Protein AF-A0A537XQ33-F1 (afdb_monomer)

Nearest PDB structures (foldseek):
  3pnx-assembly2_E  TM=9.549E-01  e=9.688E-05  Syntrophomonas wolfei subsp. wolfei str. Goettingen G311
  2qs7-assembly2_D  TM=7.475E-01  e=2.389E-03  Saccharolobus solfataricus P2
  8uja-assembly1_A  TM=7.526E-01  e=4.365E-01  Sulfurisphaera tokodaii str. 7
  2pd2-assembly1_A  TM=7.986E-01  e=1.188E+00  Sulfurisphaera tokodaii str. 7
  1l1s-assembly1_A  TM=7.102E-01  e=1.112E+00  Methanothermobacter thermautotrophicus

Solvent-accessible surface area (backbone atoms only — not comparable to full-atom values): 6245 Å² total; per-residue (Å²): 109,38,67,60,49,34,72,71,48,80,88,41,76,94,70,62,73,45,96,63,72,25,69,99,55,54,30,50,53,55,51,48,53,54,29,55,76,70,68,49,79,52,73,66,55,52,50,51,51,40,51,77,71,64,56,86,49,66,48,51,40,66,58,27,66,62,38,52,55,53,77,90,76,51,75,86,90,55,50,77,62,39,49,71,70,58,52,51,55,57,49,67,77,43,95,73,83,85,87,133

Secondary structure (DSSP, 8-state):
-HHHHHHH----GGGPPPSS--GGGHHHHHHHHHHHHTTPPPHHHHHHHHHHTT-----BHHHHHHHT--GGGSPTTPPPPB-HHHHHHHHHHSS-----

Foldseek 3Di:
DLVVLLVVDPPDLVPDAPPPPRVVPVRVVVVVVVCVVVVHDRVVVVVVVCVVVVPAAEAAPVVCVSNVNDPVNDDPDHDYHDHPVVVVVVVVPDPDDDDD

Mean predicted aligned error: 4.24 Å

Radius of gyration: 16.11 Å; Cα contacts (8 Å, |Δi|>4): 59; chains: 1; bounding box: 34×37×36 Å

pLDDT: mean 91.11, std 6.28, range [64.06, 97.44]

Structure (mmCIF, N/CA/C/O backbone):
data_AF-A0A537XQ33-F1
#
_entry.id   AF-A0A537XQ33-F1
#
loop_
_atom_site.group_PDB
_atom_site.id
_atom_site.type_symbol
_atom_site.label_atom_id
_atom_site.label_alt_id
_atom_site.label_comp_id
_atom_site.label_asym_id
_atom_site.label_entity_id
_atom_site.label_seq_id
_atom_site.pdbx_PDB_ins_code
_atom_site.Cartn_x
_atom_site.Cartn_y
_atom_site.Cartn_z
_atom_site.occupancy
_atom_site.B_iso_or_equiv
_atom_site.auth_seq_id
_atom_site.auth_comp_id
_atom_site.auth_asym_id
_atom_site.auth_atom_id
_atom_site.pdbx_PDB_model_num
ATOM 1 N N . MET A 1 1 ? 5.632 21.127 7.596 1.00 80.25 1 MET A N 1
ATOM 2 C CA . MET A 1 1 ? 6.476 19.973 7.206 1.00 80.25 1 MET A CA 1
ATOM 3 C C . MET A 1 1 ? 5.670 18.919 6.457 1.00 80.25 1 MET A C 1
ATOM 5 O O . MET A 1 1 ? 6.060 18.569 5.356 1.00 80.25 1 MET A O 1
ATOM 9 N N . THR A 1 2 ? 4.508 18.517 6.969 1.00 80.94 2 THR A N 1
ATOM 10 C CA . THR A 1 2 ? 3.571 17.568 6.337 1.00 80.94 2 THR A CA 1
ATOM 11 C C . THR A 1 2 ? 3.268 17.851 4.856 1.00 80.94 2 THR A C 1
ATOM 13 O O . THR A 1 2 ? 3.482 16.989 4.016 1.00 80.94 2 THR A O 1
ATOM 16 N N . LYS A 1 3 ? 2.918 19.095 4.486 1.00 77.75 3 LYS A N 1
ATOM 17 C CA . LYS A 1 3 ? 2.707 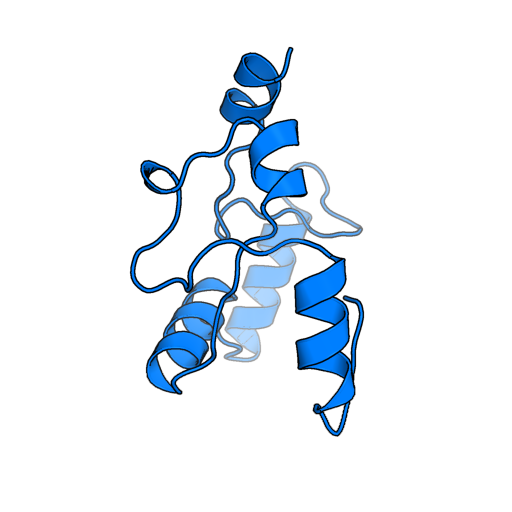19.472 3.070 1.00 77.75 3 LYS A CA 1
ATOM 18 C C . LYS A 1 3 ? 3.934 19.260 2.170 1.00 77.75 3 LYS A C 1
ATOM 20 O O . LYS A 1 3 ? 3.780 18.908 1.011 1.00 77.75 3 LYS A O 1
ATOM 25 N N . ALA A 1 4 ? 5.146 19.475 2.686 1.00 84.44 4 ALA A N 1
ATOM 26 C CA . ALA A 1 4 ? 6.367 19.268 1.905 1.00 84.44 4 ALA A CA 1
ATOM 27 C C . ALA A 1 4 ? 6.646 17.772 1.687 1.00 84.44 4 ALA A C 1
ATOM 29 O O . ALA A 1 4 ? 7.060 17.383 0.602 1.00 84.44 4 ALA A O 1
ATOM 30 N N . LEU A 1 5 ? 6.372 16.936 2.695 1.00 80.25 5 LEU A N 1
ATOM 31 C CA . LEU A 1 5 ? 6.449 15.475 2.591 1.00 80.25 5 LEU A CA 1
ATOM 32 C C . LEU A 1 5 ? 5.455 14.916 1.567 1.00 80.25 5 LEU A C 1
ATOM 34 O O . LEU A 1 5 ? 5.860 14.101 0.746 1.00 80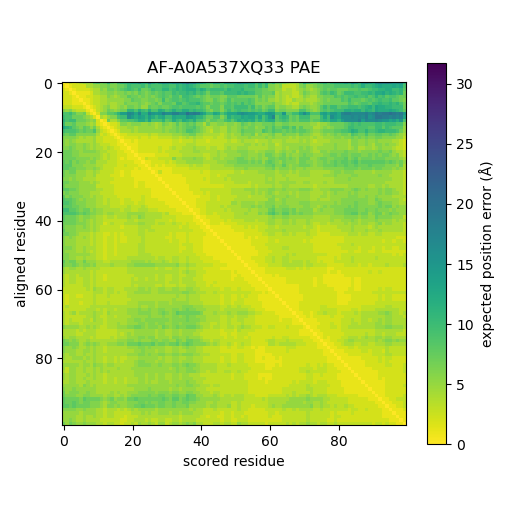.25 5 LEU A O 1
ATOM 38 N N . SER A 1 6 ? 4.208 15.398 1.578 1.00 80.81 6 SER A N 1
ATOM 39 C CA . SER A 1 6 ? 3.182 15.030 0.589 1.00 80.81 6 SER A CA 1
ATOM 40 C C . SER A 1 6 ? 3.654 15.308 -0.846 1.00 80.81 6 SER A C 1
ATOM 42 O O . SER A 1 6 ? 3.644 14.421 -1.690 1.00 80.81 6 SER A O 1
ATOM 44 N N . VAL A 1 7 ? 4.206 16.500 -1.106 1.00 80.56 7 VAL A N 1
ATOM 45 C CA . VAL A 1 7 ? 4.721 16.866 -2.441 1.00 80.56 7 VAL A CA 1
ATOM 46 C C . VAL A 1 7 ? 5.946 16.036 -2.851 1.00 80.56 7 VAL A C 1
ATOM 48 O O . VAL A 1 7 ? 6.112 15.705 -4.024 1.00 80.56 7 VAL A O 1
ATOM 51 N N . LEU A 1 8 ? 6.828 15.707 -1.903 1.00 81.75 8 LEU A N 1
ATOM 52 C CA . LEU A 1 8 ? 8.048 14.940 -2.174 1.00 81.75 8 LEU A CA 1
ATOM 53 C C . LEU A 1 8 ? 7.799 13.438 -2.337 1.00 81.75 8 LEU A C 1
ATOM 55 O O . LEU A 1 8 ? 8.626 12.757 -2.949 1.00 81.75 8 LEU A O 1
ATOM 59 N N . ASN A 1 9 ? 6.705 12.912 -1.787 1.00 78.25 9 ASN A N 1
ATOM 60 C CA . ASN A 1 9 ? 6.351 11.508 -1.906 1.00 78.25 9 ASN A CA 1
ATOM 61 C C . ASN A 1 9 ? 5.372 11.304 -3.071 1.00 78.25 9 ASN A C 1
ATOM 63 O O . ASN A 1 9 ? 4.182 11.553 -2.918 1.00 78.25 9 ASN A O 1
ATOM 67 N N . PRO A 1 10 ? 5.822 10.796 -4.230 1.00 64.06 10 PRO A N 1
ATOM 68 C CA . PRO A 1 10 ? 4.982 10.736 -5.419 1.00 64.06 10 PRO A CA 1
ATOM 69 C C . PRO A 1 10 ? 3.822 9.732 -5.332 1.00 64.06 10 PRO A C 1
ATOM 71 O O . PRO A 1 10 ? 3.061 9.662 -6.291 1.00 64.06 10 PRO A O 1
ATOM 74 N N . GLY A 1 11 ? 3.727 8.918 -4.267 1.00 71.06 11 GLY A N 1
ATOM 75 C CA . GLY A 1 11 ? 2.579 8.054 -3.933 1.00 71.06 11 GLY A CA 1
ATOM 76 C C . GLY A 1 11 ? 2.219 6.948 -4.936 1.00 71.06 11 GLY A C 1
ATOM 77 O O . GLY A 1 11 ? 1.402 6.086 -4.638 1.00 71.06 11 GLY A O 1
ATOM 78 N N . ALA A 1 12 ? 2.824 6.941 -6.122 1.00 75.50 12 ALA A N 1
ATOM 79 C CA . ALA A 1 12 ? 2.388 6.118 -7.237 1.00 75.50 12 ALA A CA 1
ATOM 80 C C . ALA A 1 12 ? 3.127 4.780 -7.302 1.00 75.50 12 ALA A C 1
ATOM 82 O O . ALA A 1 12 ? 4.360 4.739 -7.301 1.00 75.50 12 ALA A O 1
ATOM 83 N N . MET A 1 13 ? 2.371 3.701 -7.528 1.00 79.62 13 MET A N 1
ATOM 84 C CA . MET A 1 13 ? 2.900 2.348 -7.759 1.00 79.62 1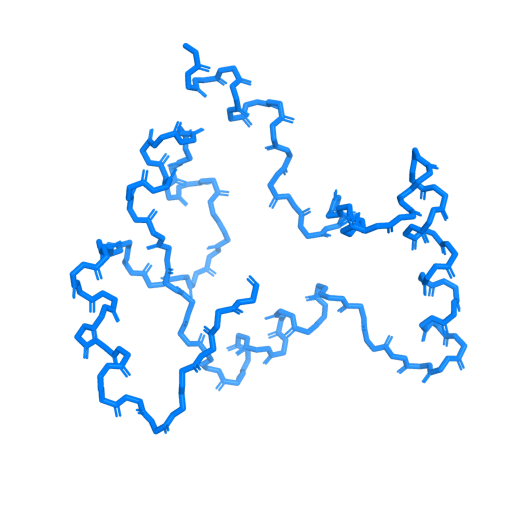3 MET A CA 1
ATOM 85 C C . MET A 1 13 ? 3.955 2.300 -8.874 1.00 79.62 13 MET A C 1
ATOM 87 O O . MET A 1 13 ? 4.967 1.621 -8.742 1.00 79.62 13 MET A O 1
ATOM 91 N N . LYS A 1 14 ? 3.793 3.097 -9.941 1.00 75.94 14 LYS A N 1
ATOM 92 C CA . LYS A 1 14 ? 4.777 3.200 -11.041 1.00 75.94 14 LYS A CA 1
ATOM 93 C C . LYS A 1 14 ? 6.126 3.799 -10.621 1.00 75.94 14 LYS A C 1
ATOM 95 O O . LYS A 1 14 ? 7.104 3.672 -11.348 1.00 75.94 14 LYS A O 1
ATOM 100 N N . ARG A 1 15 ? 6.176 4.502 -9.488 1.00 81.06 15 ARG A N 1
ATOM 101 C CA . ARG A 1 15 ? 7.377 5.145 -8.932 1.00 81.06 15 ARG A CA 1
ATOM 102 C C . ARG A 1 15 ? 7.864 4.451 -7.657 1.00 81.06 15 ARG A C 1
ATOM 104 O O . ARG A 1 15 ? 8.765 4.972 -6.996 1.00 81.06 15 ARG A O 1
ATOM 111 N N . ALA A 1 16 ? 7.284 3.298 -7.317 1.00 84.94 16 ALA A N 1
ATOM 112 C CA . ALA A 1 16 ? 7.733 2.487 -6.201 1.00 84.94 16 ALA A CA 1
ATOM 113 C C . ALA A 1 16 ? 9.189 2.056 -6.424 1.00 84.94 16 ALA A C 1
ATOM 115 O O . ALA A 1 16 ? 9.573 1.590 -7.498 1.00 84.94 16 ALA A O 1
ATOM 116 N N . LYS A 1 17 ? 10.019 2.260 -5.402 1.00 88.94 17 LYS A N 1
ATOM 117 C CA . LYS A 1 17 ? 11.431 1.868 -5.416 1.00 88.94 17 LYS A CA 1
ATOM 118 C C . LYS A 1 17 ? 11.557 0.423 -4.958 1.00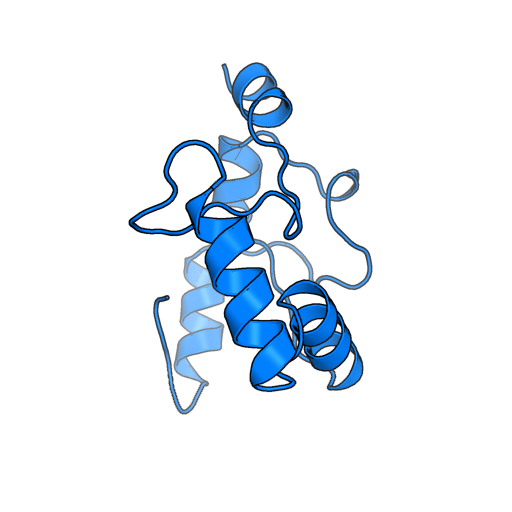 88.94 17 LYS A C 1
ATOM 120 O O . LYS A 1 17 ? 10.773 -0.033 -4.128 1.00 88.94 17 LYS A O 1
ATOM 125 N N . LEU A 1 18 ? 12.594 -0.269 -5.426 1.00 91.38 18 LEU A N 1
ATOM 126 C CA . LEU A 1 18 ? 12.944 -1.558 -4.832 1.00 91.38 18 LEU A CA 1
ATOM 127 C C . LEU A 1 18 ? 13.422 -1.360 -3.390 1.00 91.38 18 LEU A C 1
ATOM 129 O O . LEU A 1 18 ? 14.179 -0.428 -3.105 1.00 91.38 18 LEU A O 1
ATOM 133 N N . SER A 1 19 ? 13.023 -2.270 -2.499 1.00 91.81 19 SER A N 1
ATOM 134 C CA . SER A 1 19 ? 13.428 -2.269 -1.085 1.00 91.81 19 SER A CA 1
ATOM 135 C C . SER A 1 19 ? 14.945 -2.397 -0.909 1.00 91.81 19 SER A C 1
ATOM 137 O O . SER A 1 19 ? 15.520 -1.863 0.039 1.00 91.81 19 SER A O 1
ATOM 139 N N . ARG A 1 20 ? 15.612 -3.075 -1.850 1.00 92.94 20 ARG A N 1
ATOM 140 C CA . ARG A 1 20 ? 17.070 -3.181 -1.977 1.00 92.94 20 ARG A CA 1
ATOM 141 C C . ARG A 1 20 ? 17.467 -3.095 -3.449 1.00 92.94 20 ARG A C 1
ATOM 143 O O . ARG A 1 20 ? 16.645 -3.327 -4.325 1.00 92.94 20 ARG A O 1
ATOM 150 N N . TYR A 1 21 ? 18.728 -2.757 -3.721 1.00 94.19 21 TYR A N 1
ATOM 151 C CA . TYR A 1 21 ? 19.278 -2.695 -5.085 1.00 94.19 21 TYR A CA 1
ATOM 152 C C . TYR A 1 21 ? 18.573 -1.702 -6.025 1.00 94.19 21 TYR A C 1
ATOM 154 O O . TYR A 1 21 ? 18.562 -1.895 -7.233 1.00 94.19 21 TYR A O 1
ATOM 162 N N . ASN A 1 22 ? 18.004 -0.605 -5.506 1.00 93.50 22 ASN A N 1
ATOM 163 C CA . ASN A 1 22 ? 17.304 0.371 -6.348 1.00 93.50 22 ASN A CA 1
ATOM 164 C C . ASN A 1 22 ? 18.225 1.064 -7.377 1.00 93.50 22 ASN A C 1
ATOM 166 O O . ASN A 1 22 ? 17.757 1.423 -8.453 1.00 93.50 22 ASN A O 1
ATOM 170 N N . PHE A 1 23 ? 19.510 1.272 -7.050 1.00 94.25 23 PHE A N 1
ATOM 171 C CA . PHE A 1 23 ? 20.534 1.880 -7.922 1.00 94.25 23 PHE A CA 1
ATOM 172 C C . PHE A 1 23 ? 20.030 3.088 -8.733 1.00 94.25 23 PHE A C 1
ATOM 174 O O . PHE A 1 23 ? 20.051 3.084 -9.960 1.00 94.25 23 PHE A O 1
ATOM 181 N N . ALA A 1 24 ? 19.503 4.101 -8.035 1.00 91.81 24 ALA A N 1
ATOM 182 C CA . ALA A 1 24 ? 18.923 5.307 -8.643 1.00 91.81 24 ALA A CA 1
ATOM 183 C C . ALA A 1 24 ? 17.844 5.053 -9.728 1.00 91.81 24 ALA A C 1
ATOM 185 O O . ALA A 1 24 ? 17.593 5.920 -10.556 1.00 91.81 24 ALA A O 1
ATOM 186 N N . GLY A 1 25 ? 17.175 3.895 -9.705 1.00 90.94 25 GLY A N 1
ATOM 187 C CA . GLY A 1 25 ? 16.137 3.502 -10.665 1.00 90.94 25 GLY A CA 1
ATOM 188 C C . GLY A 1 25 ? 16.562 2.403 -11.644 1.00 90.94 25 GLY A C 1
ATOM 189 O O . GLY A 1 25 ? 15.697 1.794 -12.269 1.00 90.94 25 GLY A O 1
ATOM 190 N N . MET A 1 26 ? 17.856 2.075 -11.731 1.00 94.56 26 MET A N 1
ATOM 191 C CA . MET A 1 26 ? 18.340 0.986 -12.589 1.00 94.56 26 MET A CA 1
ATOM 192 C C . MET A 1 26 ? 17.841 -0.387 -12.116 1.00 94.56 26 MET A C 1
ATOM 194 O O . MET A 1 26 ? 17.488 -1.226 -12.937 1.00 94.56 26 MET A O 1
ATOM 198 N N . GLY A 1 27 ? 17.749 -0.605 -10.801 1.00 95.06 27 GLY A N 1
ATOM 199 C CA . GLY A 1 27 ? 17.238 -1.853 -10.228 1.00 95.06 27 GLY A CA 1
ATOM 200 C C . GLY A 1 27 ? 15.800 -2.179 -10.643 1.00 95.06 27 GLY A C 1
ATOM 201 O O . GLY A 1 27 ? 15.581 -3.245 -11.215 1.00 95.06 27 GLY A O 1
ATOM 202 N N . PRO A 1 28 ? 14.821 -1.279 -10.400 1.00 92.25 28 PRO A N 1
ATOM 203 C CA . PRO A 1 28 ? 13.448 -1.459 -10.867 1.00 92.25 28 PRO A CA 1
ATOM 204 C C . PRO A 1 28 ? 13.359 -1.751 -12.366 1.00 92.25 28 PRO A C 1
ATOM 206 O O . PRO A 1 28 ? 12.604 -2.628 -12.771 1.00 92.25 28 PRO A O 1
ATOM 209 N N . TRP A 1 29 ? 14.162 -1.062 -13.185 1.00 91.56 29 TRP A N 1
ATOM 210 C CA . TRP A 1 29 ? 14.194 -1.293 -14.628 1.00 91.56 29 TRP A CA 1
ATOM 211 C C . TRP A 1 29 ? 14.683 -2.706 -14.984 1.00 91.56 29 TRP A C 1
ATOM 213 O O . TRP A 1 29 ? 14.043 -3.392 -15.779 1.00 91.56 29 TRP A O 1
ATOM 223 N N . MET A 1 30 ? 15.770 -3.175 -14.360 1.00 94.00 30 MET A N 1
ATOM 224 C CA . MET A 1 30 ? 16.283 -4.535 -14.566 1.00 94.00 30 MET A CA 1
ATOM 225 C C . MET A 1 30 ? 15.285 -5.599 -14.099 1.00 94.00 30 MET A C 1
ATOM 227 O O . MET A 1 30 ? 15.060 -6.575 -14.808 1.00 94.00 30 MET A O 1
ATOM 231 N N . LEU A 1 31 ? 14.666 -5.410 -12.928 1.00 93.25 31 LEU A N 1
ATOM 232 C CA . LEU A 1 31 ? 13.648 -6.335 -12.429 1.00 93.25 31 LEU A CA 1
ATOM 233 C C . LEU A 1 31 ? 12.431 -6.372 -13.357 1.00 93.25 31 LEU A C 1
ATOM 235 O O . LEU A 1 31 ? 11.911 -7.452 -13.613 1.00 93.25 31 LEU A O 1
ATOM 239 N N . GLY A 1 32 ? 12.014 -5.220 -13.889 1.00 90.94 32 GLY A N 1
ATOM 240 C CA . GLY A 1 32 ? 10.944 -5.135 -14.881 1.00 90.94 32 GLY A CA 1
ATOM 241 C C . GLY A 1 32 ? 11.253 -5.959 -16.131 1.00 90.94 32 GLY A C 1
ATOM 242 O O . GLY A 1 32 ? 10.407 -6.728 -16.569 1.00 90.94 32 GLY A O 1
ATOM 243 N N . LYS A 1 33 ? 12.490 -5.890 -16.643 1.00 93.00 33 LYS A N 1
ATOM 244 C CA . LYS A 1 33 ? 12.933 -6.712 -17.782 1.00 93.00 33 LYS A CA 1
ATOM 245 C C . LYS A 1 33 ? 12.860 -8.208 -17.488 1.00 93.00 33 LYS A C 1
ATOM 247 O O . LYS A 1 33 ? 12.316 -8.959 -18.286 1.00 93.00 33 LYS A O 1
ATOM 252 N N . VAL A 1 34 ? 13.334 -8.628 -16.315 1.00 94.75 34 VAL A N 1
ATOM 253 C CA . VAL A 1 34 ? 13.218 -10.029 -15.888 1.00 94.75 34 VAL A CA 1
ATOM 254 C C . VAL A 1 34 ? 11.745 -10.432 -15.757 1.00 94.75 34 VAL A C 1
ATOM 256 O O . VAL A 1 34 ? 11.359 -11.494 -16.227 1.00 94.75 34 VAL A O 1
ATOM 259 N N . ALA A 1 35 ? 10.897 -9.596 -15.159 1.00 93.19 35 ALA A N 1
ATOM 260 C CA . ALA A 1 35 ? 9.472 -9.888 -15.013 1.00 93.19 35 ALA A CA 1
ATOM 261 C C . ALA A 1 35 ? 8.767 -10.059 -16.371 1.00 93.19 35 ALA A C 1
ATOM 263 O O . ALA A 1 35 ? 7.981 -10.994 -16.518 1.00 93.19 35 ALA A O 1
ATOM 264 N N . GLU A 1 36 ? 9.093 -9.222 -17.364 1.00 91.50 36 GLU A N 1
ATOM 265 C CA . GLU A 1 36 ? 8.614 -9.346 -18.749 1.00 91.50 36 GLU A CA 1
ATOM 266 C C . GLU A 1 36 ? 9.002 -10.702 -19.364 1.00 91.50 36 GLU A C 1
ATOM 268 O O . GLU A 1 36 ? 8.144 -11.382 -19.932 1.00 91.50 36 GLU A O 1
ATOM 273 N N . ASP A 1 37 ? 10.255 -11.139 -19.191 1.00 95.38 37 ASP A N 1
ATOM 274 C CA . ASP A 1 37 ? 10.744 -12.426 -19.710 1.00 95.38 37 ASP A CA 1
ATOM 275 C C . ASP A 1 37 ? 9.979 -13.623 -19.111 1.00 95.38 37 ASP A C 1
ATOM 277 O O . ASP A 1 37 ? 9.672 -14.592 -19.811 1.00 95.38 37 ASP A O 1
ATOM 281 N N . TYR A 1 38 ? 9.614 -13.541 -17.826 1.00 95.75 38 TYR A N 1
ATOM 282 C CA . TYR A 1 38 ? 8.798 -14.549 -17.135 1.00 95.75 38 TYR A CA 1
ATOM 283 C C . TYR A 1 38 ? 7.284 -14.352 -17.307 1.00 95.75 38 TYR A C 1
ATOM 285 O O . TYR A 1 38 ? 6.509 -15.148 -16.775 1.00 95.75 38 TYR A O 1
ATOM 293 N N . LYS A 1 39 ? 6.847 -13.338 -18.067 1.00 93.62 39 LYS A N 1
ATOM 294 C CA . LYS A 1 39 ? 5.431 -12.975 -18.260 1.00 93.62 39 LYS A CA 1
ATOM 295 C C . LYS A 1 39 ? 4.696 -12.720 -16.939 1.00 93.62 39 LYS A C 1
ATOM 297 O O . LYS A 1 39 ? 3.522 -13.056 -16.791 1.00 93.62 39 LYS A O 1
ATOM 302 N N . THR A 1 40 ? 5.401 -12.143 -15.973 1.00 93.62 40 THR A N 1
ATOM 303 C CA . THR A 1 40 ? 4.846 -11.786 -14.669 1.00 93.62 40 THR A CA 1
ATOM 304 C C . THR A 1 40 ? 4.148 -10.425 -14.764 1.00 93.62 40 THR A C 1
ATOM 306 O O . THR A 1 40 ? 4.781 -9.475 -15.232 1.00 93.62 40 THR A O 1
ATOM 309 N N . PRO A 1 41 ? 2.888 -10.293 -14.302 1.00 90.56 41 PRO A N 1
ATOM 310 C CA . PRO A 1 41 ? 2.172 -9.019 -14.312 1.00 90.56 41 PRO A CA 1
ATOM 311 C C . PRO A 1 41 ? 2.890 -7.926 -13.519 1.00 90.56 41 PRO A C 1
ATOM 313 O O . PRO A 1 41 ? 3.504 -8.183 -12.477 1.00 90.56 41 PRO A O 1
ATOM 316 N N . HIS A 1 42 ? 2.774 -6.681 -13.978 1.00 88.56 42 HIS A N 1
ATOM 317 C CA . HIS A 1 42 ? 3.323 -5.539 -13.247 1.00 88.56 42 HIS A CA 1
ATOM 318 C C . HIS A 1 42 ? 2.487 -5.267 -11.975 1.00 88.56 42 HIS A C 1
ATOM 320 O O . HIS A 1 42 ? 1.270 -5.448 -11.999 1.00 88.56 42 HIS A O 1
ATOM 326 N N . PRO A 1 43 ? 3.061 -4.751 -10.867 1.00 89.31 43 PRO A N 1
ATOM 327 C CA . PRO A 1 43 ? 2.302 -4.447 -9.646 1.00 89.31 43 PRO A CA 1
ATOM 328 C C . PRO A 1 43 ? 1.050 -3.573 -9.828 1.00 89.31 43 PRO A C 1
ATOM 330 O O . PRO A 1 43 ? 0.116 -3.668 -9.040 1.00 89.31 43 PRO A O 1
ATOM 333 N N . THR A 1 44 ? 1.012 -2.724 -10.857 1.00 89.00 44 THR A N 1
ATOM 334 C CA . THR A 1 44 ? -0.190 -1.943 -11.203 1.00 89.00 44 THR A CA 1
ATOM 335 C C . THR A 1 44 ? -1.325 -2.820 -11.723 1.00 89.00 44 THR A C 1
ATOM 337 O O . THR A 1 44 ? -2.464 -2.604 -11.336 1.00 89.00 44 THR A O 1
ATOM 340 N N . GLU A 1 45 ? -1.012 -3.826 -12.539 1.00 91.25 45 GLU A N 1
ATOM 341 C CA . GLU A 1 45 ? -1.991 -4.792 -13.057 1.00 91.25 45 GLU A CA 1
ATOM 342 C C . GLU A 1 45 ? -2.480 -5.710 -11.932 1.00 91.25 45 GLU A C 1
ATOM 344 O O . GLU A 1 45 ? -3.661 -6.028 -11.849 1.00 91.25 45 GLU A O 1
ATOM 349 N N . LEU A 1 46 ? -1.586 -6.087 -11.009 1.00 92.62 46 LEU A N 1
ATOM 350 C CA . LEU A 1 46 ? -1.956 -6.852 -9.815 1.00 92.62 46 LEU A CA 1
ATOM 351 C C . LEU A 1 46 ? -2.910 -6.069 -8.899 1.00 92.62 46 LEU A C 1
ATOM 353 O O . LEU A 1 46 ? -3.825 -6.657 -8.329 1.00 92.62 46 LEU A O 1
ATOM 357 N N . LEU A 1 47 ? -2.720 -4.752 -8.765 1.00 92.25 47 LEU A N 1
ATOM 358 C CA . LEU A 1 47 ? -3.628 -3.892 -8.003 1.00 92.25 47 LEU A CA 1
ATOM 359 C C . LEU A 1 47 ? -5.011 -3.801 -8.662 1.00 92.25 47 LEU A C 1
ATOM 361 O O . LEU A 1 47 ? -6.019 -3.871 -7.964 1.00 92.25 47 LEU A O 1
ATOM 365 N N . GLU A 1 48 ? -5.067 -3.658 -9.986 1.00 92.75 48 GLU A N 1
ATOM 366 C CA . GLU A 1 48 ? -6.330 -3.660 -10.737 1.00 92.75 48 GLU A CA 1
ATOM 367 C C . GLU A 1 48 ? -7.057 -5.001 -10.588 1.00 92.75 48 GLU A C 1
ATOM 369 O O . GLU A 1 48 ? -8.218 -5.023 -10.191 1.00 92.75 48 GLU A O 1
ATOM 374 N N . MET A 1 49 ? -6.342 -6.116 -10.754 1.00 94.81 49 MET A N 1
ATOM 375 C CA . MET A 1 49 ? -6.888 -7.457 -10.542 1.00 94.81 49 MET A CA 1
ATOM 376 C C . MET A 1 49 ? -7.427 -7.648 -9.117 1.00 94.81 49 MET A C 1
ATOM 378 O O . MET A 1 49 ? -8.505 -8.208 -8.936 1.00 94.81 49 MET A O 1
ATOM 382 N N . ALA A 1 50 ? -6.715 -7.161 -8.095 1.00 94.81 50 ALA A N 1
ATOM 383 C CA . ALA A 1 50 ? -7.188 -7.223 -6.714 1.00 94.81 50 ALA A CA 1
ATOM 384 C C . ALA A 1 50 ? -8.510 -6.455 -6.524 1.00 94.81 50 ALA A C 1
ATOM 386 O O .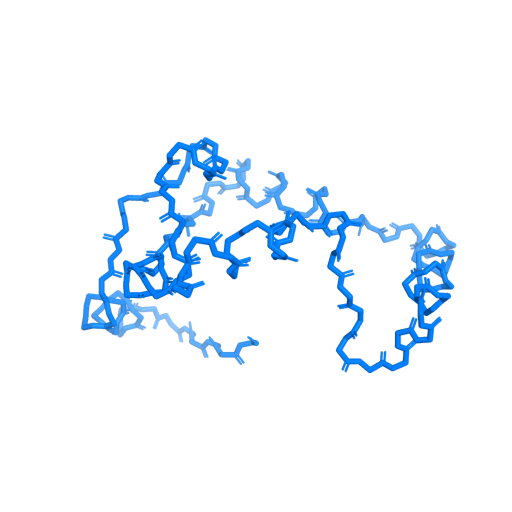 ALA A 1 50 ? -9.405 -6.937 -5.828 1.00 94.81 50 ALA A O 1
ATOM 387 N N . ARG A 1 51 ? -8.665 -5.293 -7.173 1.00 93.50 51 ARG A N 1
ATOM 388 C CA . ARG A 1 51 ? -9.916 -4.517 -7.144 1.00 93.50 51 ARG A CA 1
ATOM 389 C C . ARG A 1 51 ? -11.051 -5.260 -7.844 1.00 93.50 51 ARG A C 1
ATOM 391 O O . ARG A 1 51 ? -12.136 -5.351 -7.278 1.00 93.50 51 ARG A O 1
ATOM 398 N N . ASP A 1 52 ? -10.789 -5.859 -9.003 1.00 94.50 52 ASP A N 1
ATOM 399 C CA . ASP A 1 52 ? -11.780 -6.654 -9.744 1.00 94.50 52 ASP A CA 1
ATOM 400 C C . ASP A 1 52 ? -12.248 -7.887 -8.955 1.00 94.50 52 ASP A C 1
ATOM 402 O O . ASP A 1 52 ? -13.399 -8.309 -9.056 1.00 94.50 52 ASP A O 1
ATOM 406 N N . MET A 1 53 ? -11.371 -8.445 -8.118 1.00 96.56 53 MET A N 1
ATOM 407 C CA . MET A 1 53 ? -11.686 -9.548 -7.206 1.00 96.56 53 MET A CA 1
ATOM 408 C C . MET A 1 53 ? -12.433 -9.111 -5.934 1.00 96.56 53 MET A C 1
ATOM 410 O O . MET A 1 53 ? -12.771 -9.961 -5.110 1.00 96.56 53 MET A O 1
ATOM 414 N N . GLY A 1 54 ? -12.692 -7.813 -5.747 1.00 94.31 54 GLY A N 1
ATOM 415 C CA . GLY A 1 54 ? -13.394 -7.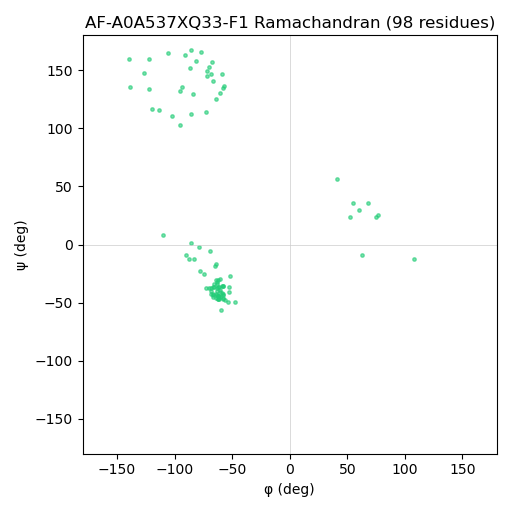281 -4.578 1.00 94.31 54 GLY A CA 1
ATOM 4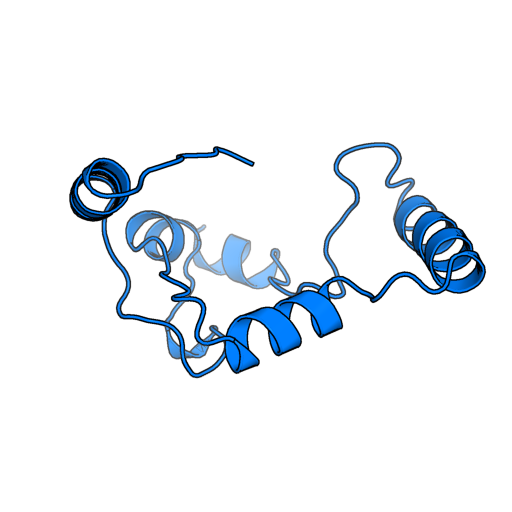16 C C . GLY A 1 54 ? -12.540 -7.213 -3.310 1.00 94.31 54 GLY A C 1
ATOM 417 O O . GLY A 1 54 ? -13.078 -7.267 -2.203 1.00 94.31 54 GLY A O 1
ATOM 418 N N . VAL A 1 55 ? -11.211 -7.115 -3.436 1.00 96.19 55 VAL A N 1
ATOM 419 C CA . VAL A 1 55 ? -10.333 -6.902 -2.278 1.00 96.19 55 VAL A CA 1
ATOM 420 C C . VAL A 1 55 ? -10.631 -5.540 -1.649 1.00 96.19 55 VAL A C 1
ATOM 422 O O . VAL A 1 55 ? -10.552 -4.504 -2.308 1.00 96.19 55 VAL A O 1
ATOM 425 N N . ARG A 1 56 ? -10.921 -5.539 -0.345 1.00 95.19 56 ARG A N 1
ATOM 426 C CA . ARG A 1 56 ? -11.111 -4.321 0.451 1.00 95.19 56 ARG A CA 1
ATOM 427 C C . ARG A 1 56 ? -9.761 -3.646 0.689 1.00 95.19 56 ARG A C 1
ATOM 429 O O . ARG A 1 56 ? -8.901 -4.191 1.380 1.00 95.19 56 ARG A O 1
ATOM 436 N N . LEU A 1 57 ? -9.576 -2.460 0.118 1.00 95.62 57 LEU A N 1
ATOM 437 C CA . LEU A 1 57 ? -8.390 -1.631 0.319 1.00 95.62 57 LEU A CA 1
ATOM 438 C C . LEU A 1 57 ? -8.737 -0.505 1.295 1.00 95.62 57 LEU A C 1
ATOM 440 O O . LEU A 1 57 ? -9.503 0.393 0.952 1.00 95.62 57 LEU A O 1
ATOM 444 N N . ILE A 1 58 ? -8.182 -0.566 2.508 1.00 96.06 58 ILE A N 1
ATOM 445 C CA . ILE A 1 58 ? -8.533 0.345 3.604 1.00 96.06 58 ILE A CA 1
ATOM 446 C C . ILE A 1 58 ? -7.334 1.246 3.949 1.00 96.06 58 ILE A C 1
ATOM 448 O O . ILE A 1 58 ? -6.298 0.735 4.390 1.00 96.06 58 ILE A O 1
ATOM 452 N N . PRO A 1 59 ? -7.431 2.575 3.767 1.00 95.69 59 PRO A N 1
ATOM 453 C CA . PRO A 1 59 ? -6.374 3.508 4.147 1.00 95.69 59 PRO A CA 1
ATOM 454 C C . PRO A 1 59 ? -6.197 3.619 5.669 1.00 95.69 59 PRO A C 1
ATOM 456 O O . PRO A 1 59 ? -7.154 3.568 6.440 1.00 95.69 59 PRO A O 1
ATOM 459 N N . CYS A 1 60 ? -4.959 3.838 6.118 1.00 96.12 60 CYS A N 1
ATOM 460 C CA . CYS A 1 60 ? -4.669 4.139 7.522 1.00 96.12 60 CYS A CA 1
ATOM 461 C C . CYS A 1 60 ? -4.820 5.645 7.780 1.00 96.12 60 CYS A C 1
ATOM 463 O O . CYS A 1 60 ? -3.978 6.431 7.332 1.00 96.12 60 CYS A O 1
ATOM 465 N N . GLN A 1 61 ? -5.832 6.032 8.562 1.00 96.25 61 GLN A N 1
ATOM 466 C CA . GLN A 1 61 ? -6.141 7.431 8.889 1.00 96.25 61 GLN A CA 1
ATOM 467 C C . GLN A 1 61 ? -4.924 8.176 9.459 1.00 96.25 61 GLN A C 1
ATOM 469 O O . GLN A 1 61 ? -4.537 9.233 8.969 1.00 96.25 61 GLN A O 1
ATOM 474 N N . MET A 1 62 ? -4.245 7.585 10.448 1.00 95.81 62 MET A N 1
ATOM 475 C CA . MET A 1 62 ? -3.081 8.214 11.081 1.00 95.81 62 MET A CA 1
ATOM 476 C C . MET A 1 62 ? -1.931 8.428 10.086 1.00 95.81 62 MET A C 1
ATOM 478 O O . MET A 1 62 ? -1.226 9.433 10.156 1.00 95.81 62 MET A O 1
ATOM 482 N N . THR A 1 63 ? -1.731 7.502 9.144 1.00 93.25 63 THR A N 1
ATOM 483 C CA . THR A 1 63 ? -0.706 7.660 8.105 1.00 93.25 63 THR A CA 1
ATOM 484 C C . THR A 1 63 ? -1.074 8.792 7.152 1.00 93.25 63 THR A C 1
ATOM 486 O O . THR A 1 63 ? -0.208 9.602 6.825 1.00 93.25 63 THR A O 1
ATOM 489 N N . MET A 1 64 ? -2.344 8.893 6.750 1.00 92.69 64 MET A N 1
ATOM 490 C CA . MET A 1 64 ? -2.833 9.998 5.921 1.00 92.69 64 MET A CA 1
ATOM 491 C C . MET A 1 64 ? -2.592 11.353 6.595 1.00 92.69 64 MET A C 1
ATOM 493 O O . MET A 1 64 ? -1.991 12.235 5.980 1.00 92.69 64 MET A O 1
ATOM 497 N N . ASP A 1 65 ? -2.929 11.483 7.880 1.00 92.94 65 ASP A N 1
ATOM 498 C CA . ASP A 1 65 ? -2.728 12.711 8.659 1.00 92.94 65 ASP A CA 1
ATOM 499 C C . ASP A 1 65 ? -1.245 13.108 8.757 1.00 92.94 65 ASP A C 1
ATOM 501 O O . ASP A 1 65 ? -0.875 14.269 8.556 1.00 92.94 65 ASP A O 1
ATOM 505 N N . LEU A 1 66 ? -0.366 12.135 9.026 1.00 91.38 66 LEU A N 1
ATOM 506 C CA . LEU A 1 66 ? 1.077 12.366 9.139 1.00 91.38 66 LEU A CA 1
ATOM 507 C C . LEU A 1 66 ? 1.719 12.738 7.800 1.00 91.38 66 LEU A C 1
ATOM 509 O O . LEU A 1 66 ? 2.633 13.569 7.762 1.00 91.38 66 LEU A O 1
ATOM 513 N N . MET A 1 67 ? 1.256 12.121 6.713 1.00 90.19 67 MET A N 1
ATOM 514 C CA . MET A 1 67 ? 1.789 12.341 5.371 1.00 90.19 67 MET A CA 1
ATOM 515 C C . MET A 1 67 ? 1.119 13.508 4.644 1.00 90.19 67 MET A C 1
ATOM 517 O O . MET A 1 67 ? 1.663 13.973 3.647 1.00 90.19 67 MET A O 1
ATOM 521 N N . GLY A 1 68 ? 0.002 14.031 5.157 1.00 89.69 68 GLY A N 1
ATOM 522 C CA . GLY A 1 68 ? -0.762 15.101 4.516 1.00 89.69 68 GLY A CA 1
ATOM 523 C C . GLY A 1 68 ? -1.428 14.649 3.227 1.00 89.69 68 GLY A C 1
ATOM 524 O O . GLY A 1 68 ? -1.451 15.422 2.270 1.00 89.69 68 GLY A O 1
ATOM 525 N N . VAL A 1 69 ? -1.878 13.397 3.205 1.00 89.75 69 VAL A N 1
ATOM 526 C CA . VAL A 1 69 ? -2.617 12.783 2.101 1.00 89.75 69 VAL A CA 1
ATOM 527 C C . VAL A 1 69 ? -4.096 12.909 2.417 1.00 89.75 69 VAL A C 1
ATOM 529 O O . VAL A 1 69 ? -4.518 12.618 3.535 1.00 89.75 69 VAL A O 1
ATOM 532 N N . LYS A 1 70 ? -4.880 13.354 1.446 1.00 90.12 70 LYS A N 1
ATOM 533 C CA . LYS A 1 70 ? -6.332 13.451 1.549 1.00 90.12 70 LYS A CA 1
ATOM 534 C C . LYS A 1 70 ? -6.992 12.344 0.738 1.00 90.12 70 LYS A C 1
ATOM 536 O O . LYS A 1 70 ? -6.366 11.760 -0.136 1.00 90.12 70 LYS A O 1
ATOM 541 N N . GLU A 1 71 ? -8.275 12.104 0.979 1.00 89.12 71 GLU A N 1
ATOM 542 C CA . GLU A 1 71 ? -9.055 11.141 0.188 1.00 89.12 71 GLU A CA 1
ATOM 543 C C . GLU A 1 71 ? -9.057 11.479 -1.311 1.00 89.12 71 GLU A C 1
ATOM 545 O O . GLU A 1 71 ? -8.942 10.581 -2.134 1.00 89.12 71 GLU A O 1
ATOM 550 N N . GLU A 1 72 ? -9.068 12.770 -1.665 1.00 90.19 72 GLU A N 1
ATOM 551 C CA . GLU A 1 72 ? -8.965 13.259 -3.053 1.00 90.19 72 GLU A CA 1
ATOM 552 C C . GLU A 1 72 ? -7.625 12.929 -3.742 1.00 90.19 72 GLU A C 1
ATOM 554 O O . GLU A 1 72 ? -7.536 12.989 -4.967 1.00 90.19 72 GLU A O 1
ATOM 559 N N . ASP A 1 73 ? -6.589 12.575 -2.973 1.00 87.75 73 ASP A N 1
ATOM 560 C CA . ASP A 1 73 ? -5.283 12.156 -3.495 1.00 87.75 73 ASP A CA 1
ATOM 561 C C . ASP A 1 73 ? -5.204 10.632 -3.718 1.00 87.75 73 ASP A C 1
ATOM 563 O O . ASP A 1 73 ? -4.212 10.128 -4.258 1.00 87.75 73 ASP A O 1
ATOM 567 N N . LEU A 1 74 ? -6.208 9.880 -3.256 1.00 89.62 74 LEU A N 1
ATOM 568 C CA . LEU A 1 74 ? -6.248 8.427 -3.339 1.00 89.62 74 LEU A CA 1
ATOM 569 C C . LEU A 1 74 ? -6.933 7.954 -4.627 1.00 89.62 74 LEU A C 1
ATOM 571 O O . LEU A 1 74 ? -7.633 8.695 -5.309 1.00 89.62 74 LEU A O 1
ATOM 575 N N . ILE A 1 75 ? -6.715 6.684 -4.973 1.00 90.19 75 ILE A N 1
ATOM 576 C CA . ILE A 1 75 ? -7.459 6.039 -6.059 1.00 90.19 75 ILE A CA 1
ATOM 577 C C . ILE A 1 75 ? -8.920 5.819 -5.650 1.00 90.19 75 ILE A C 1
ATOM 579 O O . ILE A 1 75 ? -9.215 5.628 -4.474 1.00 90.19 75 ILE A O 1
ATOM 583 N N . ASP A 1 76 ? -9.824 5.778 -6.625 1.00 89.81 76 ASP A N 1
ATOM 584 C CA . ASP A 1 76 ? -11.242 5.531 -6.359 1.00 89.81 76 ASP A CA 1
ATOM 585 C C . ASP A 1 76 ? -11.512 4.106 -5.845 1.00 89.81 76 ASP A C 1
ATOM 587 O O . ASP A 1 76 ? -10.785 3.151 -6.145 1.00 89.81 76 ASP A O 1
ATOM 591 N N . GLY A 1 77 ? -12.636 3.929 -5.148 1.00 89.50 77 GLY A N 1
ATOM 592 C CA . GLY A 1 77 ? -13.118 2.613 -4.711 1.00 89.50 77 GLY A CA 1
ATOM 593 C C . GLY A 1 77 ? -12.348 2.019 -3.529 1.00 89.50 77 GLY A C 1
ATOM 594 O O . GLY A 1 77 ? -12.325 0.800 -3.374 1.00 89.50 77 GLY A O 1
ATOM 595 N N . LEU A 1 78 ? -11.696 2.867 -2.732 1.00 94.12 78 LEU A N 1
ATOM 596 C CA . LEU A 1 78 ? -11.179 2.501 -1.416 1.00 94.12 78 LEU A CA 1
ATOM 597 C C . LEU A 1 78 ? -12.292 2.567 -0.365 1.00 94.12 78 LEU A C 1
ATOM 599 O O . LEU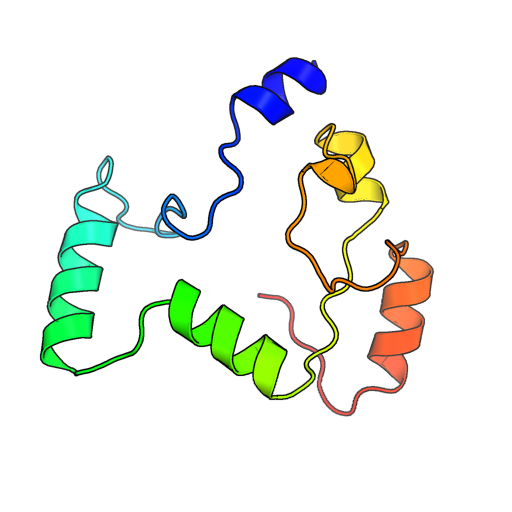 A 1 78 ? -13.295 3.255 -0.545 1.00 94.12 78 LEU A O 1
ATOM 603 N N . GLU A 1 79 ? -12.086 1.853 0.732 1.00 95.38 79 GLU A N 1
ATOM 604 C CA . GLU A 1 79 ? -12.939 1.914 1.921 1.00 95.38 79 GLU A CA 1
ATOM 605 C C . GLU A 1 79 ? -12.644 3.174 2.746 1.00 95.38 79 GLU A C 1
ATOM 607 O O . GLU A 1 79 ? -11.604 3.819 2.570 1.00 95.38 79 GLU A O 1
ATOM 612 N N . GLU A 1 80 ? -13.535 3.497 3.687 1.00 94.88 80 GLU A N 1
ATOM 613 C CA . GLU A 1 80 ? -13.316 4.609 4.616 1.00 94.88 80 GLU A CA 1
ATOM 614 C C . GLU A 1 80 ? -12.002 4.423 5.401 1.00 94.88 80 GLU A C 1
ATOM 616 O O . GLU A 1 80 ? -11.718 3.317 5.879 1.00 94.88 80 GLU A O 1
ATOM 621 N N . PRO A 1 81 ? -11.184 5.479 5.564 1.00 96.75 81 PRO A N 1
ATOM 622 C CA . PRO A 1 81 ? -9.964 5.398 6.353 1.00 96.75 81 PRO A CA 1
ATOM 623 C C . PRO A 1 81 ? -10.232 4.963 7.798 1.00 96.75 81 PRO A C 1
ATOM 625 O O . PRO A 1 81 ? -11.107 5.498 8.480 1.00 96.75 81 PRO A O 1
ATOM 628 N N . ILE A 1 82 ? -9.424 4.031 8.312 1.00 97.31 82 ILE A N 1
ATOM 629 C CA . ILE A 1 82 ? -9.561 3.532 9.688 1.00 97.31 82 ILE A CA 1
ATOM 630 C C . ILE A 1 82 ? -8.289 3.719 10.514 1.00 97.31 82 ILE A C 1
ATOM 632 O O . ILE A 1 82 ? -7.176 3.866 10.002 1.00 97.31 82 ILE A O 1
ATOM 636 N N . GLY A 1 83 ? -8.455 3.692 11.836 1.00 97.44 83 GLY A N 1
ATOM 637 C CA . GLY A 1 83 ? -7.350 3.667 12.791 1.00 97.44 83 GLY A CA 1
ATOM 638 C C . GLY A 1 83 ? -6.837 2.253 13.082 1.00 97.44 83 GLY A C 1
ATOM 639 O O . GLY A 1 83 ? -7.497 1.251 12.804 1.00 97.44 83 GLY A O 1
ATOM 640 N N . ALA A 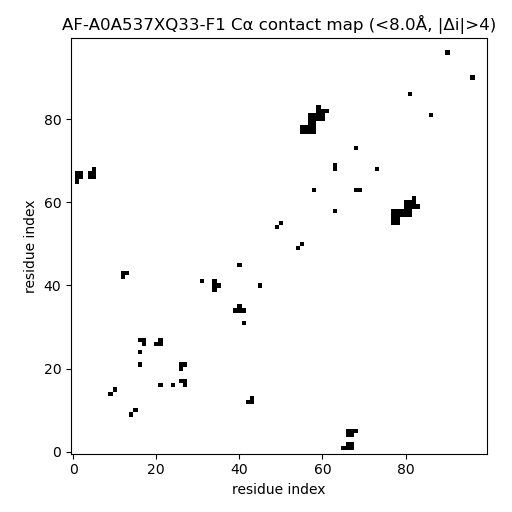1 84 ? -5.673 2.177 13.734 1.00 96.31 84 ALA A N 1
ATOM 641 C CA . ALA A 1 84 ? -5.029 0.908 14.084 1.00 96.31 84 ALA A CA 1
ATOM 642 C C . ALA A 1 84 ? -5.910 -0.008 14.957 1.00 96.31 84 ALA A C 1
ATOM 644 O O . ALA A 1 84 ? -5.880 -1.222 14.788 1.00 96.31 84 ALA A O 1
ATOM 645 N N . ALA A 1 85 ? -6.716 0.554 15.865 1.00 97.06 85 ALA A N 1
ATOM 646 C CA . ALA A 1 85 ? -7.612 -0.231 16.716 1.00 97.06 85 ALA A CA 1
ATOM 647 C C . ALA A 1 85 ? -8.667 -0.991 15.893 1.00 97.06 85 ALA A C 1
ATOM 649 O O . ALA A 1 85 ? -8.842 -2.192 16.081 1.00 97.06 85 ALA A O 1
ATOM 650 N N . THR A 1 86 ? -9.317 -0.310 14.945 1.00 96.94 86 THR A N 1
ATOM 651 C CA . THR A 1 86 ? -10.283 -0.925 14.026 1.00 96.94 86 THR A CA 1
ATOM 652 C C . THR A 1 86 ? -9.604 -1.950 13.124 1.00 96.94 86 THR A C 1
ATOM 654 O O . THR A 1 86 ? -10.116 -3.052 12.972 1.00 96.94 86 THR A O 1
ATOM 657 N N . ALA A 1 87 ? -8.411 -1.641 12.601 1.00 96.12 87 ALA A N 1
ATOM 658 C CA . ALA A 1 87 ? -7.654 -2.587 11.783 1.00 96.12 87 ALA A CA 1
ATOM 659 C C . ALA A 1 87 ? -7.342 -3.886 12.546 1.00 96.12 87 ALA A C 1
ATOM 661 O O . ALA A 1 87 ? -7.502 -4.971 11.999 1.00 96.12 87 ALA A O 1
ATOM 662 N N . LEU A 1 88 ? -6.966 -3.800 13.828 1.00 96.69 88 LEU A N 1
ATOM 663 C CA . LEU A 1 88 ? -6.727 -4.982 14.662 1.00 96.69 88 LEU A CA 1
ATOM 664 C C . LEU A 1 88 ? -8.000 -5.799 14.918 1.00 96.69 88 LEU A C 1
ATOM 666 O O . LEU A 1 88 ? -7.913 -7.022 14.999 1.00 96.69 88 LEU A O 1
ATOM 670 N N . LEU A 1 89 ? -9.165 -5.154 15.039 1.00 95.94 89 LEU A N 1
ATOM 671 C CA . LEU A 1 89 ? -10.446 -5.854 15.173 1.00 95.94 89 LEU A CA 1
ATOM 672 C C . LEU A 1 89 ? -10.807 -6.613 13.892 1.00 95.94 89 LEU A C 1
ATOM 674 O O . LEU A 1 89 ? -11.147 -7.787 13.979 1.00 95.94 89 LEU A O 1
ATOM 678 N N . GLU A 1 90 ? -10.652 -5.992 12.720 1.00 94.31 90 GLU A N 1
ATOM 679 C CA . GLU A 1 90 ? -10.846 -6.667 11.427 1.00 94.31 90 GLU A CA 1
ATOM 680 C C . GLU A 1 90 ? -9.858 -7.836 11.264 1.00 94.31 90 GLU A C 1
ATOM 682 O O . GLU A 1 90 ? -10.243 -8.953 10.929 1.00 94.31 90 GLU A O 1
ATOM 687 N N . MET A 1 91 ? -8.573 -7.611 11.569 1.00 95.38 91 MET A N 1
ATOM 688 C CA . MET A 1 91 ? -7.524 -8.630 11.454 1.00 95.38 91 MET A CA 1
ATOM 689 C C . MET A 1 91 ? -7.732 -9.816 12.397 1.00 95.38 91 MET A C 1
ATOM 691 O O . MET A 1 91 ? -7.323 -10.926 12.058 1.00 95.38 91 MET A O 1
ATOM 695 N N . LYS A 1 92 ? -8.342 -9.602 13.568 1.00 96.19 92 LYS A N 1
ATOM 696 C CA . LYS A 1 92 ? -8.649 -10.666 14.532 1.00 96.19 92 LYS A CA 1
ATOM 697 C C . LYS A 1 92 ? -9.626 -11.696 13.956 1.00 96.19 92 LYS A C 1
ATOM 699 O O . LYS A 1 92 ? -9.507 -12.873 14.280 1.00 96.19 92 LYS A O 1
ATOM 704 N N . GLU A 1 93 ? -10.556 -11.261 13.110 1.00 94.88 93 GLU A N 1
ATOM 705 C CA . GLU A 1 93 ? -11.536 -12.138 12.458 1.00 94.88 93 GLU A CA 1
ATOM 706 C C . GLU A 1 93 ? -10.967 -12.820 11.196 1.00 94.88 93 GLU A C 1
ATOM 708 O O . GLU A 1 93 ? -11.537 -13.786 10.688 1.00 94.88 93 GLU A O 1
ATOM 713 N N . SER A 1 94 ? -9.808 -12.371 10.700 1.00 94.94 94 SER A N 1
ATOM 714 C CA . SER A 1 94 ? -9.105 -13.011 9.586 1.00 94.94 94 SER A CA 1
ATOM 715 C C . SER A 1 94 ? -8.466 -14.339 10.000 1.00 94.94 94 SER A C 1
ATOM 717 O O . SER A 1 94 ? -7.927 -14.489 11.093 1.00 94.94 94 SER A O 1
ATOM 719 N N . SER A 1 95 ? -8.441 -15.314 9.090 1.00 97.12 95 SER A N 1
ATOM 720 C CA . SER A 1 95 ? -7.757 -16.593 9.342 1.00 97.12 95 SER A CA 1
ATOM 721 C C . SER A 1 95 ? -6.229 -16.486 9.276 1.00 97.12 95 SER A C 1
ATOM 723 O O . SER A 1 95 ? -5.529 -17.305 9.866 1.00 97.12 95 SER A O 1
ATOM 725 N N . ILE A 1 96 ? -5.707 -15.507 8.528 1.00 97.06 96 ILE A N 1
ATOM 726 C CA . ILE A 1 96 ? -4.274 -15.271 8.322 1.00 97.06 96 ILE A CA 1
ATOM 727 C C . ILE A 1 96 ? -4.017 -13.764 8.380 1.00 97.06 96 ILE A C 1
ATOM 729 O O . ILE A 1 96 ? -4.745 -12.986 7.762 1.00 97.06 96 ILE A O 1
ATOM 733 N N . GLN A 1 97 ? -2.959 -13.360 9.087 1.00 96.06 97 GLN A N 1
ATOM 734 C CA . GLN A 1 97 ? -2.479 -11.980 9.146 1.00 96.06 97 GLN A CA 1
ATOM 735 C C . GLN A 1 97 ? -1.021 -11.905 8.680 1.00 96.06 97 GLN A C 1
ATOM 737 O O . GLN A 1 97 ? -0.187 -12.699 9.112 1.00 96.06 97 GLN A O 1
ATOM 742 N N . LEU A 1 98 ? -0.707 -10.931 7.823 1.00 96.62 98 LEU A N 1
ATOM 743 C CA . LEU A 1 98 ? 0.648 -10.661 7.338 1.00 96.62 98 LEU A CA 1
ATOM 744 C C . LEU A 1 98 ? 1.001 -9.189 7.571 1.00 96.62 98 LEU A C 1
ATOM 746 O O . LEU A 1 98 ? 0.137 -8.319 7.488 1.00 96.62 98 LEU A O 1
ATOM 750 N N . PHE A 1 99 ? 2.280 -8.919 7.827 1.00 94.88 99 PHE A N 1
ATOM 751 C CA . PHE A 1 99 ? 2.863 -7.579 7.814 1.00 94.88 99 PHE A CA 1
ATOM 752 C C . PHE A 1 99 ? 3.967 -7.576 6.753 1.00 94.88 99 PHE A C 1
ATOM 754 O O . PHE A 1 99 ? 4.909 -8.364 6.864 1.00 94.88 99 PHE A O 1
ATOM 761 N N . ILE A 1 100 ? 3.795 -6.764 5.706 1.00 91.62 100 ILE A N 1
ATOM 762 C CA . ILE A 1 100 ? 4.611 -6.765 4.478 1.00 91.62 100 ILE A CA 1
ATOM 763 C C . ILE A 1 100 ? 5.394 -5.460 4.375 1.00 91.62 100 ILE A C 1
ATOM 765 O O . ILE A 1 100 ? 4.767 -4.393 4.556 1.00 91.62 100 ILE A O 1
#

Sequence (100 aa):
MTKALSVLNPGAMKRAKLSRYNFAGMGPWMLGKVAEDYKTPHPTELLEMARDMGVRLIPCQMTMDLMGVKEEDLIDGLEEPIGAATALLEMKESSIQLFI